Protein AF-A0A918R1K6-F1 (afdb_monomer_lite)

Structure (mmCIF, N/CA/C/O backbone):
data_AF-A0A918R1K6-F1
#
_entry.id   AF-A0A918R1K6-F1
#
loop_
_atom_site.group_PDB
_atom_site.id
_atom_site.type_symbol
_atom_site.label_atom_id
_atom_site.label_alt_id
_atom_site.label_comp_id
_atom_site.label_asym_id
_atom_site.label_entity_id
_atom_site.label_seq_id
_atom_site.pdbx_PDB_ins_code
_atom_site.Cartn_x
_atom_site.Cartn_y
_atom_site.Cartn_z
_atom_site.occupancy
_atom_site.B_iso_or_equiv
_atom_site.auth_seq_id
_atom_site.auth_comp_id
_atom_site.auth_asym_id
_atom_site.auth_atom_id
_atom_site.pdbx_PDB_model_num
ATOM 1 N N . MET A 1 1 ? 13.553 10.860 -28.936 1.00 44.62 1 MET A N 1
ATOM 2 C CA . MET A 1 1 ? 14.811 10.192 -29.330 1.00 44.62 1 MET A CA 1
ATOM 3 C C . MET A 1 1 ? 15.413 9.616 -28.055 1.00 44.62 1 MET A C 1
ATOM 5 O O . MET A 1 1 ? 15.660 10.380 -27.131 1.00 44.62 1 MET A O 1
ATOM 9 N N . PHE A 1 2 ? 15.462 8.290 -27.909 1.00 54.53 2 PHE A N 1
ATOM 10 C CA . PHE A 1 2 ? 15.841 7.654 -26.642 1.00 54.53 2 PHE A CA 1
ATOM 11 C C . PHE A 1 2 ? 17.340 7.857 -26.382 1.00 54.53 2 PHE A C 1
ATOM 13 O O . PHE A 1 2 ? 18.168 7.294 -27.091 1.00 54.53 2 PHE A O 1
ATOM 20 N N . CYS A 1 3 ? 17.681 8.658 -25.368 1.00 64.31 3 CYS A N 1
ATOM 21 C CA . CYS A 1 3 ? 19.067 8.949 -24.972 1.00 64.31 3 CYS A CA 1
ATOM 22 C C . CYS A 1 3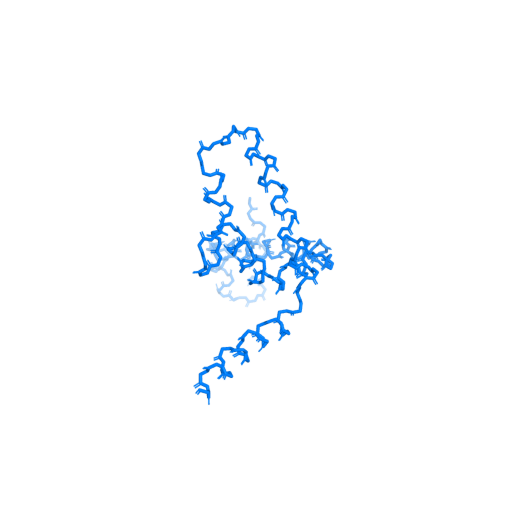 ? 19.863 7.664 -24.645 1.00 64.31 3 CYS A C 1
ATOM 24 O O . CYS A 1 3 ? 21.073 7.603 -24.840 1.00 64.31 3 CYS A O 1
ATOM 26 N N . SER A 1 4 ? 19.160 6.606 -24.216 1.00 65.88 4 SER A N 1
ATOM 27 C CA . SER A 1 4 ? 19.726 5.287 -23.923 1.00 65.88 4 SER A CA 1
ATOM 28 C C . SER A 1 4 ? 20.328 4.598 -25.149 1.00 65.88 4 SER A C 1
ATOM 30 O O . SER A 1 4 ? 21.402 4.019 -25.037 1.00 65.88 4 SER A O 1
ATOM 32 N N . SER A 1 5 ? 19.683 4.674 -26.318 1.00 71.44 5 SER A N 1
ATOM 33 C CA . SER A 1 5 ? 20.188 4.031 -27.541 1.00 71.44 5 SER A CA 1
ATOM 34 C C . SER A 1 5 ? 21.476 4.688 -28.033 1.00 71.44 5 SER A C 1
ATOM 36 O O . SER A 1 5 ? 22.373 3.991 -28.487 1.00 71.44 5 SER A O 1
ATOM 38 N N . TRP A 1 6 ? 21.589 6.013 -27.901 1.00 76.62 6 TRP A N 1
ATOM 39 C CA . TRP A 1 6 ? 22.809 6.741 -28.252 1.00 76.62 6 TRP A CA 1
ATOM 40 C C . TRP A 1 6 ? 23.970 6.383 -27.313 1.00 76.62 6 TRP A C 1
ATOM 42 O O . TRP A 1 6 ? 25.026 5.972 -27.780 1.00 76.62 6 TRP A O 1
ATOM 52 N N . LEU A 1 7 ? 23.736 6.404 -25.995 1.00 77.69 7 LEU A N 1
ATOM 53 C CA . LEU A 1 7 ? 24.735 6.032 -24.986 1.00 77.69 7 LEU A CA 1
ATOM 54 C C . LEU A 1 7 ? 25.229 4.583 -25.167 1.00 77.69 7 LEU A C 1
ATOM 56 O O . LEU A 1 7 ? 26.428 4.322 -25.117 1.00 77.69 7 LEU A O 1
ATOM 60 N N . LEU A 1 8 ? 24.324 3.633 -25.423 1.00 74.62 8 LEU A N 1
ATOM 61 C CA . LEU A 1 8 ? 24.680 2.225 -25.643 1.00 74.62 8 LEU A CA 1
ATOM 62 C C . LEU A 1 8 ? 25.532 2.015 -26.909 1.00 74.62 8 LEU A C 1
ATOM 64 O O . LEU A 1 8 ? 26.390 1.134 -26.918 1.00 74.62 8 LEU A O 1
ATOM 68 N N . LEU A 1 9 ? 25.317 2.816 -27.960 1.00 77.50 9 LEU A N 1
ATOM 69 C CA . LEU A 1 9 ? 26.114 2.769 -29.191 1.00 77.50 9 LEU A CA 1
ATOM 70 C C . LEU A 1 9 ? 27.508 3.391 -29.011 1.00 77.50 9 LEU A C 1
ATOM 72 O O . LEU A 1 9 ? 28.467 2.872 -29.574 1.00 77.50 9 LEU A O 1
ATOM 76 N N . GLU A 1 10 ? 27.632 4.440 -28.196 1.00 78.69 10 GLU A N 1
ATOM 77 C CA . GLU A 1 10 ? 28.917 5.060 -27.831 1.00 78.69 10 GLU A CA 1
ATOM 78 C C . GLU A 1 10 ? 29.784 4.110 -26.977 1.00 78.69 10 GLU A C 1
ATOM 80 O O . GLU A 1 10 ? 30.994 4.012 -27.148 1.00 78.69 10 GLU A O 1
ATOM 85 N N . ILE A 1 11 ? 29.169 3.342 -26.070 1.00 77.19 11 ILE A N 1
ATOM 86 C CA . ILE A 1 11 ? 29.887 2.305 -25.308 1.00 77.19 11 ILE A CA 1
ATOM 87 C C . ILE A 1 11 ? 30.253 1.123 -26.217 1.00 77.19 11 ILE A C 1
ATOM 89 O O . ILE A 1 11 ? 31.325 0.531 -26.068 1.00 77.19 11 ILE A O 1
ATOM 93 N N . TYR A 1 12 ? 29.394 0.781 -27.182 1.00 79.69 12 TYR A N 1
ATOM 94 C CA . TYR A 1 12 ? 29.705 -0.237 -28.184 1.00 79.69 12 TYR A CA 1
ATOM 95 C C . TYR A 1 12 ? 30.920 0.148 -29.037 1.00 79.69 12 TYR A C 1
ATOM 97 O O . TYR A 1 12 ? 31.794 -0.694 -29.209 1.00 79.69 12 TYR A O 1
ATOM 105 N N . SER A 1 13 ? 31.032 1.396 -29.505 1.00 77.81 13 SER A N 1
ATOM 106 C CA . SER A 1 13 ? 32.182 1.828 -30.318 1.00 77.81 13 SER A CA 1
ATOM 107 C C . SER A 1 13 ? 33.519 1.777 -29.567 1.00 77.81 13 SER A C 1
ATOM 109 O O . SER A 1 13 ? 34.566 1.710 -30.203 1.00 77.81 13 SER A O 1
ATOM 111 N N . LEU A 1 14 ? 33.491 1.765 -28.231 1.00 82.06 14 LEU A N 1
ATOM 112 C CA . LEU A 1 14 ? 34.675 1.619 -27.380 1.00 82.06 14 LEU A CA 1
ATOM 113 C C . LEU A 1 14 ? 34.986 0.166 -26.983 1.00 82.06 14 LEU A C 1
ATOM 115 O O . LEU A 1 14 ? 36.122 -0.127 -26.621 1.00 82.06 14 LEU A O 1
ATOM 119 N N . THR A 1 15 ? 33.997 -0.735 -27.014 1.00 79.81 15 THR A N 1
ATOM 120 C CA . THR A 1 15 ? 34.103 -2.082 -26.409 1.00 79.81 15 THR A CA 1
ATOM 121 C C . THR A 1 15 ? 33.860 -3.226 -27.409 1.00 79.81 15 THR A C 1
ATOM 123 O O . THR A 1 15 ? 34.052 -4.386 -27.055 1.00 79.81 15 THR A O 1
ATOM 126 N N . ASP A 1 16 ? 33.388 -2.927 -28.627 1.00 76.75 16 ASP A N 1
ATOM 127 C CA . ASP A 1 16 ? 33.019 -3.863 -29.712 1.00 76.75 16 ASP A CA 1
ATOM 128 C C . ASP A 1 16 ? 32.042 -4.992 -29.313 1.00 76.75 16 ASP A C 1
ATOM 130 O O . ASP A 1 16 ? 31.856 -5.993 -30.006 1.00 76.75 16 ASP A O 1
ATOM 134 N N . PHE A 1 17 ? 31.346 -4.828 -28.188 1.00 79.88 17 PHE A N 1
ATOM 135 C CA . PHE A 1 17 ? 30.484 -5.857 -27.619 1.00 79.88 17 PHE A CA 1
ATOM 136 C C . PHE A 1 17 ? 29.113 -5.891 -28.312 1.00 79.88 17 PHE A C 1
ATOM 138 O O . PHE A 1 17 ? 28.242 -5.053 -28.070 1.00 79.88 17 PHE A O 1
ATOM 145 N N . GLU A 1 18 ? 28.886 -6.888 -29.164 1.00 77.44 18 GLU A N 1
ATOM 146 C CA . GLU A 1 18 ? 27.724 -6.955 -30.063 1.00 77.44 18 GLU A CA 1
ATOM 147 C C . GLU A 1 18 ? 26.359 -6.985 -29.338 1.00 77.44 18 GLU A C 1
ATOM 149 O O . GLU A 1 18 ? 25.358 -6.469 -29.845 1.00 77.44 18 GLU A O 1
ATOM 154 N N . LEU A 1 19 ? 26.321 -7.479 -28.095 1.00 74.56 19 LEU A N 1
ATOM 155 C CA . LEU A 1 19 ? 25.127 -7.466 -27.239 1.00 74.56 19 LEU A CA 1
ATOM 156 C C . LEU A 1 19 ? 24.654 -6.047 -26.872 1.00 74.56 19 LEU A C 1
ATOM 158 O O . LEU A 1 19 ? 23.450 -5.826 -26.716 1.00 74.56 19 LEU A O 1
ATOM 162 N N . LEU A 1 20 ? 25.564 -5.071 -26.766 1.00 72.12 20 LEU A N 1
ATOM 163 C CA . LEU A 1 20 ? 25.214 -3.671 -26.489 1.00 72.12 20 LEU A CA 1
ATOM 164 C C . LEU A 1 20 ? 24.523 -3.034 -27.695 1.00 72.12 20 LEU A C 1
ATOM 166 O O . LEU A 1 20 ? 23.501 -2.367 -27.541 1.00 72.12 20 LEU A O 1
ATOM 170 N N . LYS A 1 21 ? 25.013 -3.328 -28.904 1.00 73.25 21 LYS A N 1
ATOM 171 C CA . LYS A 1 21 ? 24.392 -2.914 -30.169 1.00 73.25 21 LYS A CA 1
ATOM 172 C C . LYS A 1 21 ? 23.000 -3.524 -30.340 1.00 73.25 21 LYS A C 1
ATOM 174 O O . LYS A 1 21 ? 22.061 -2.827 -30.721 1.00 73.25 21 LYS A O 1
ATOM 179 N N . GLN A 1 22 ? 22.839 -4.808 -30.016 1.00 74.75 22 GLN A N 1
ATOM 180 C CA . GLN A 1 22 ? 21.531 -5.468 -30.051 1.00 74.75 22 GLN A CA 1
ATOM 181 C C . GLN A 1 22 ? 20.566 -4.890 -29.007 1.00 74.75 22 GLN A C 1
ATOM 183 O O . GLN A 1 22 ? 19.403 -4.658 -29.325 1.00 74.75 22 GLN A O 1
ATOM 188 N N . SER A 1 23 ? 21.048 -4.571 -27.804 1.00 71.75 23 SER A N 1
ATOM 189 C CA . SER A 1 23 ? 20.245 -3.933 -26.750 1.00 71.75 23 SER A CA 1
ATOM 190 C C . SER A 1 23 ? 19.850 -2.489 -27.092 1.00 71.75 23 SER A C 1
ATOM 192 O O . SER A 1 23 ? 18.748 -2.059 -26.756 1.00 71.75 23 SER A O 1
ATOM 194 N N . ALA A 1 24 ? 20.716 -1.749 -27.796 1.00 71.88 24 ALA A N 1
ATOM 195 C CA . ALA A 1 24 ? 20.439 -0.396 -28.283 1.00 71.88 24 ALA A CA 1
ATOM 196 C C . ALA A 1 24 ? 19.371 -0.376 -29.387 1.00 71.88 24 ALA A C 1
ATOM 198 O O . ALA A 1 24 ? 18.514 0.514 -29.399 1.00 71.88 24 ALA A O 1
ATOM 199 N N . ASN A 1 25 ? 19.419 -1.368 -30.286 1.00 70.50 25 ASN A N 1
ATOM 200 C CA . ASN A 1 25 ? 18.477 -1.534 -31.394 1.00 70.50 25 ASN A CA 1
ATOM 201 C C . ASN A 1 25 ? 17.133 -2.142 -30.945 1.00 70.50 25 ASN A C 1
ATOM 203 O O . ASN A 1 25 ? 16.085 -1.725 -31.431 1.00 70.50 25 ASN A O 1
ATOM 207 N N . TYR A 1 26 ? 17.137 -3.071 -29.980 1.00 71.94 26 TYR A N 1
ATOM 208 C CA . TYR A 1 26 ? 15.940 -3.686 -29.390 1.00 71.94 26 TYR A CA 1
ATOM 209 C C . TYR A 1 26 ? 15.707 -3.181 -27.958 1.00 71.94 26 TYR A C 1
ATOM 211 O O . TYR A 1 26 ? 15.828 -3.908 -26.971 1.00 71.94 26 TYR A O 1
ATOM 219 N N . ASN A 1 27 ? 15.307 -1.913 -27.843 1.00 75.62 27 ASN A N 1
ATOM 220 C CA . ASN A 1 27 ? 15.202 -1.176 -26.575 1.00 75.62 27 ASN A CA 1
ATOM 221 C C . ASN A 1 27 ? 14.039 -1.617 -25.643 1.00 75.62 27 ASN A C 1
ATOM 223 O O . ASN A 1 27 ? 13.708 -0.932 -24.674 1.00 75.62 27 ASN A O 1
ATOM 227 N N . TYR A 1 28 ? 13.378 -2.750 -25.910 1.00 81.50 28 TYR A N 1
ATOM 228 C CA . TYR A 1 28 ? 12.242 -3.231 -25.113 1.00 81.50 28 TYR A CA 1
ATOM 229 C C . TYR A 1 28 ? 12.655 -3.654 -23.699 1.00 81.50 28 TYR A C 1
ATOM 231 O O . TYR A 1 28 ? 12.037 -3.234 -22.718 1.00 81.50 28 TYR A O 1
ATOM 239 N N . LEU A 1 29 ? 13.717 -4.460 -23.588 1.00 80.62 29 LEU A N 1
ATOM 240 C CA . LEU A 1 29 ? 14.207 -4.954 -22.298 1.00 80.62 29 LEU A CA 1
ATOM 241 C C . LEU A 1 29 ? 14.702 -3.795 -21.430 1.00 80.62 29 LEU A C 1
ATOM 243 O O . LEU A 1 29 ? 14.371 -3.730 -20.249 1.00 80.62 29 LEU A O 1
ATOM 247 N N . PHE A 1 30 ? 15.425 -2.847 -22.029 1.00 81.38 30 PHE A N 1
ATOM 248 C CA . PHE A 1 30 ? 15.956 -1.682 -21.323 1.00 81.38 30 PHE A CA 1
ATOM 249 C C . PHE A 1 30 ? 14.844 -0.740 -20.848 1.00 81.38 30 PHE A C 1
ATOM 251 O O . PHE A 1 30 ? 14.882 -0.249 -19.723 1.00 81.38 30 PHE A O 1
ATOM 258 N N . THR A 1 31 ? 13.803 -0.547 -21.663 1.00 82.25 31 THR A N 1
ATOM 259 C CA . THR A 1 31 ? 12.626 0.246 -21.276 1.00 82.25 31 THR A CA 1
ATOM 260 C C . THR A 1 31 ? 11.857 -0.419 -20.131 1.00 82.25 31 THR A C 1
ATOM 262 O O . THR A 1 31 ? 11.478 0.246 -19.168 1.00 82.25 31 THR A O 1
ATOM 265 N N . ARG A 1 32 ? 11.667 -1.747 -20.177 1.00 86.81 32 ARG A N 1
ATOM 266 C CA . ARG A 1 32 ? 11.051 -2.499 -19.071 1.00 86.81 32 ARG A CA 1
ATOM 267 C C . ARG A 1 32 ? 11.886 -2.430 -17.795 1.00 86.81 32 ARG A C 1
ATOM 269 O O . ARG A 1 32 ? 11.317 -2.224 -16.726 1.00 86.81 32 ARG A O 1
ATOM 276 N N . LEU A 1 33 ? 13.206 -2.565 -17.902 1.00 88.44 33 LEU A N 1
ATOM 277 C CA . LEU A 1 33 ? 14.120 -2.419 -16.771 1.00 88.44 33 LEU A CA 1
ATOM 278 C C . LEU A 1 33 ? 14.029 -1.011 -16.170 1.00 88.44 33 LEU A C 1
ATOM 280 O O . LEU A 1 33 ? 13.893 -0.876 -14.958 1.00 88.44 33 LEU A O 1
ATOM 284 N N . GLY A 1 34 ? 14.013 0.026 -17.010 1.00 88.00 34 GLY A N 1
ATOM 285 C CA . GLY A 1 34 ? 13.806 1.411 -16.588 1.00 88.00 34 GLY A CA 1
ATOM 286 C C . GLY A 1 34 ? 12.490 1.609 -15.832 1.00 88.00 34 GLY A C 1
ATOM 287 O O . GLY A 1 34 ? 12.491 2.219 -14.767 1.00 88.00 34 GLY A O 1
ATOM 288 N N . ASN A 1 35 ? 11.387 1.026 -16.313 1.00 90.38 35 ASN A N 1
ATOM 289 C CA . ASN A 1 35 ? 10.098 1.075 -15.614 1.00 90.38 35 ASN A CA 1
ATOM 290 C C . ASN A 1 35 ? 10.165 0.417 -14.227 1.00 90.38 35 ASN A C 1
ATOM 292 O O . ASN A 1 35 ? 9.621 0.961 -13.268 1.00 90.38 35 ASN A O 1
ATOM 296 N N . VAL A 1 36 ? 10.846 -0.728 -14.102 1.00 94.56 36 VAL A N 1
ATOM 297 C CA . VAL A 1 36 ? 11.042 -1.406 -12.809 1.00 94.56 36 VAL A CA 1
ATOM 298 C C . VAL A 1 36 ? 11.892 -0.554 -11.869 1.00 94.56 36 VAL A C 1
ATOM 300 O O . VAL A 1 36 ? 11.529 -0.396 -10.708 1.00 94.56 36 VAL A O 1
ATOM 303 N N . LEU A 1 37 ? 12.987 0.034 -12.360 1.00 92.94 37 LEU A N 1
ATOM 304 C CA . LEU A 1 37 ? 13.857 0.906 -11.565 1.00 92.94 37 LEU A CA 1
ATOM 305 C C . LEU A 1 37 ? 13.140 2.180 -11.113 1.00 92.94 37 LEU A C 1
ATOM 307 O O . LEU A 1 37 ? 13.309 2.604 -9.973 1.00 92.94 37 LEU A O 1
ATOM 311 N N . LEU A 1 38 ? 12.306 2.767 -11.972 1.00 93.12 38 LEU A N 1
ATOM 312 C CA . LEU A 1 38 ? 11.502 3.938 -11.633 1.00 93.12 38 LEU A CA 1
ATOM 313 C C . LEU A 1 38 ? 10.476 3.598 -10.549 1.00 93.12 38 LEU A C 1
ATOM 315 O O . LEU A 1 38 ? 10.353 4.322 -9.565 1.00 93.12 38 LEU A O 1
ATOM 319 N N . LEU A 1 39 ? 9.792 2.464 -10.687 1.00 93.19 39 LEU A N 1
ATOM 320 C CA . LEU A 1 39 ? 8.823 1.979 -9.708 1.00 93.19 39 LEU A CA 1
ATOM 321 C C . LEU A 1 39 ? 9.496 1.627 -8.368 1.00 93.19 39 LEU A C 1
ATOM 323 O O . LEU A 1 39 ? 8.984 1.988 -7.308 1.00 93.19 39 LEU A O 1
ATOM 327 N N . LEU A 1 40 ? 10.687 1.020 -8.405 1.00 92.38 40 LEU A N 1
ATOM 328 C CA . LEU A 1 40 ? 11.521 0.786 -7.225 1.00 92.38 40 LEU A CA 1
ATOM 329 C C . LEU A 1 40 ? 11.942 2.106 -6.562 1.00 92.38 40 LEU A C 1
ATOM 331 O O . LEU A 1 40 ? 11.843 2.234 -5.345 1.00 92.38 40 LEU A O 1
ATOM 335 N N . GLY A 1 41 ? 12.363 3.100 -7.347 1.00 92.44 41 GLY A N 1
ATOM 336 C CA . GLY A 1 41 ? 12.735 4.426 -6.854 1.00 92.44 41 GLY A CA 1
ATOM 337 C C . GLY A 1 41 ? 11.567 5.156 -6.190 1.00 92.44 41 GLY A C 1
ATOM 338 O O . GLY A 1 41 ? 11.741 5.752 -5.129 1.00 92.44 41 GLY A O 1
ATOM 339 N N . VAL A 1 42 ? 10.360 5.049 -6.753 1.00 92.19 42 VAL A N 1
ATOM 340 C CA . VAL A 1 42 ? 9.133 5.583 -6.140 1.00 92.19 42 VAL A CA 1
ATOM 341 C C . VAL A 1 42 ? 8.848 4.896 -4.806 1.00 92.19 42 VAL A C 1
ATOM 343 O O . VAL A 1 42 ? 8.621 5.581 -3.809 1.00 92.19 42 VAL A O 1
ATOM 346 N N . PHE A 1 43 ? 8.912 3.563 -4.741 1.00 87.06 43 PHE A N 1
ATOM 347 C CA . PHE A 1 43 ? 8.736 2.851 -3.472 1.00 87.06 43 PHE A CA 1
ATOM 348 C C . PHE A 1 43 ? 9.807 3.207 -2.440 1.00 87.06 43 PHE A C 1
ATOM 350 O O . PHE A 1 43 ? 9.488 3.363 -1.263 1.00 87.06 43 PHE A O 1
ATOM 357 N N . TYR A 1 44 ? 11.051 3.399 -2.871 1.00 86.75 44 TYR A N 1
ATOM 358 C CA . TYR A 1 44 ? 12.135 3.823 -1.993 1.00 86.75 44 TYR A CA 1
ATOM 359 C C . TYR A 1 44 ? 11.942 5.260 -1.484 1.00 86.75 44 TYR A C 1
ATOM 361 O O . TYR A 1 44 ? 12.173 5.541 -0.314 1.00 86.75 44 TYR A O 1
ATOM 369 N N . ALA A 1 45 ? 11.429 6.176 -2.308 1.00 87.19 45 ALA A N 1
ATOM 370 C CA . ALA A 1 45 ? 11.070 7.522 -1.856 1.00 87.19 45 ALA A CA 1
ATOM 371 C C . ALA A 1 45 ? 9.919 7.496 -0.828 1.00 87.19 45 ALA A C 1
ATOM 373 O O . ALA A 1 45 ? 9.941 8.227 0.167 1.00 87.19 45 ALA A O 1
ATOM 374 N N . LEU A 1 46 ? 8.939 6.608 -1.030 1.00 82.62 46 LEU A N 1
ATOM 375 C CA . LEU A 1 46 ? 7.835 6.361 -0.096 1.00 82.62 46 LEU A CA 1
ATOM 376 C C . LEU A 1 46 ? 8.271 5.625 1.181 1.00 82.62 46 LEU A C 1
ATOM 378 O O . LEU A 1 46 ? 7.537 5.641 2.171 1.00 82.62 46 LEU A O 1
ATOM 382 N N . GLU A 1 47 ? 9.474 5.048 1.217 1.00 80.06 47 GLU A N 1
ATOM 383 C CA . GLU A 1 47 ? 10.034 4.390 2.401 1.00 80.06 47 GLU A CA 1
ATOM 384 C C . GLU A 1 47 ? 10.046 5.336 3.611 1.00 80.06 47 GLU A C 1
ATOM 386 O O . GLU A 1 47 ? 9.753 4.920 4.732 1.00 80.06 47 GLU A O 1
ATOM 391 N N . ARG A 1 48 ? 10.293 6.637 3.401 1.00 71.12 48 ARG A N 1
ATOM 392 C CA . ARG A 1 48 ? 10.290 7.634 4.484 1.00 71.12 48 ARG A CA 1
ATOM 393 C C . ARG A 1 48 ? 8.909 7.802 5.127 1.00 71.12 48 ARG A C 1
ATOM 395 O O . ARG A 1 48 ? 8.829 8.045 6.329 1.00 71.12 48 ARG A O 1
ATOM 402 N N . VAL A 1 49 ? 7.836 7.629 4.352 1.00 68.19 49 VAL A N 1
ATOM 403 C CA . VAL A 1 49 ? 6.450 7.613 4.848 1.00 68.19 49 VAL A CA 1
ATOM 404 C C . VAL A 1 49 ? 6.145 6.267 5.508 1.00 68.19 49 VAL A C 1
ATOM 406 O O . VAL A 1 49 ? 5.560 6.232 6.585 1.00 68.19 49 VAL A O 1
ATOM 409 N N . SER A 1 50 ? 6.612 5.160 4.926 1.00 60.38 50 SER A N 1
ATOM 410 C CA . SER A 1 50 ? 6.392 3.808 5.455 1.00 60.38 50 SER A CA 1
ATOM 411 C C . SER A 1 50 ? 7.162 3.509 6.753 1.00 60.38 50 SER A C 1
ATOM 413 O O . SER A 1 50 ? 6.733 2.661 7.535 1.00 60.38 50 SER A O 1
ATOM 415 N N . LYS A 1 51 ? 8.270 4.215 7.021 1.00 60.34 51 LYS A N 1
ATOM 416 C CA . LYS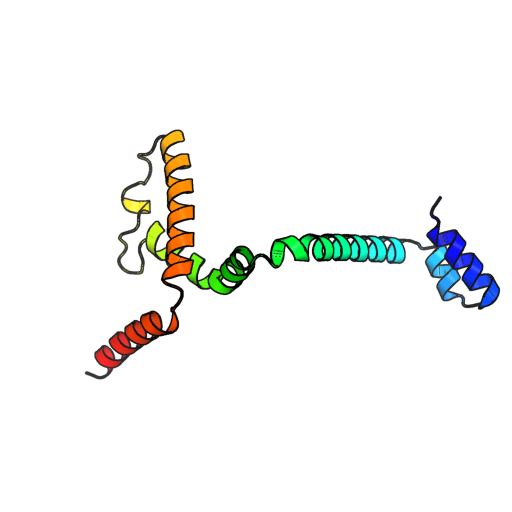 A 1 51 ? 9.039 4.149 8.280 1.00 60.34 51 LYS A CA 1
ATOM 417 C C . LYS A 1 51 ? 8.323 4.791 9.471 1.00 60.34 51 LYS A C 1
ATOM 419 O O . LYS A 1 51 ? 8.786 4.644 10.602 1.00 60.34 51 LYS A O 1
ATOM 424 N N . GLN A 1 52 ? 7.191 5.469 9.260 1.00 64.12 52 GLN A N 1
ATOM 425 C CA . GLN A 1 52 ? 6.311 5.862 10.359 1.00 64.12 52 GLN A CA 1
ATOM 426 C C . GLN A 1 52 ? 5.907 4.603 11.139 1.00 64.12 52 GLN A C 1
ATOM 428 O O . GLN A 1 52 ? 5.258 3.703 10.602 1.00 64.12 52 GLN A O 1
ATOM 433 N N . SER A 1 53 ? 6.293 4.543 12.420 1.00 64.12 53 SER A N 1
ATOM 434 C CA . SER A 1 53 ? 6.103 3.376 13.298 1.00 64.12 53 SER A CA 1
ATOM 435 C C . SER A 1 53 ? 4.663 2.851 13.287 1.00 64.12 53 SER A C 1
ATOM 437 O O . SER A 1 53 ? 4.441 1.655 13.429 1.00 64.12 53 SER A O 1
ATOM 439 N N . ILE A 1 54 ? 3.686 3.731 13.068 1.00 63.22 54 ILE A N 1
ATOM 440 C CA . ILE A 1 54 ? 2.257 3.411 13.033 1.00 63.22 54 ILE A CA 1
ATOM 441 C C . ILE A 1 54 ? 1.911 2.524 11.826 1.00 63.22 54 ILE A C 1
ATOM 443 O O . ILE A 1 54 ? 1.275 1.489 11.999 1.00 63.22 54 ILE A O 1
ATOM 447 N N . ILE A 1 55 ? 2.369 2.885 10.622 1.00 67.75 55 ILE A N 1
ATOM 448 C CA . ILE A 1 55 ? 2.057 2.163 9.374 1.00 67.75 55 ILE A CA 1
ATOM 449 C C . ILE A 1 55 ? 2.749 0.797 9.368 1.00 67.75 55 ILE A C 1
ATOM 451 O O . ILE A 1 55 ? 2.123 -0.217 9.062 1.00 67.75 55 ILE A O 1
ATOM 455 N N . SER A 1 56 ? 4.014 0.753 9.794 1.00 62.44 56 SER A N 1
ATOM 456 C CA . SER A 1 56 ? 4.766 -0.500 9.918 1.00 62.44 56 SER A CA 1
ATOM 457 C C . SER A 1 56 ? 4.150 -1.447 10.964 1.00 62.44 56 SER A C 1
ATOM 459 O O . SER A 1 56 ? 3.967 -2.635 10.698 1.00 62.44 56 SER A O 1
ATOM 461 N N . LYS A 1 57 ? 3.700 -0.920 12.116 1.00 66.19 57 LYS A N 1
ATOM 462 C CA . LYS A 1 57 ? 2.985 -1.712 13.133 1.00 66.19 57 LYS A CA 1
ATOM 463 C C . LYS A 1 57 ? 1.607 -2.200 12.659 1.00 66.19 57 LYS A C 1
ATOM 465 O O . LYS A 1 57 ? 1.212 -3.299 13.038 1.00 66.19 57 LYS A O 1
ATOM 470 N N . ILE A 1 58 ? 0.886 -1.438 11.825 1.00 69.69 58 ILE A N 1
ATOM 471 C CA . ILE A 1 58 ? -0.341 -1.920 11.153 1.00 69.69 58 ILE A CA 1
ATOM 472 C C . ILE A 1 58 ? -0.023 -3.119 10.258 1.00 69.69 58 ILE A C 1
ATOM 474 O O . ILE A 1 58 ? -0.718 -4.131 10.336 1.00 69.69 58 ILE A O 1
ATOM 478 N N . GLY A 1 59 ? 1.045 -3.026 9.458 1.00 65.88 59 GLY A N 1
ATOM 479 C CA . GLY A 1 59 ? 1.497 -4.093 8.560 1.00 65.88 59 GLY A CA 1
ATOM 480 C C . GLY A 1 59 ? 1.841 -5.393 9.295 1.00 65.88 59 GLY A C 1
ATOM 481 O O . GLY A 1 59 ? 1.369 -6.468 8.920 1.00 65.88 59 GLY A O 1
ATOM 482 N N . GLU A 1 60 ? 2.591 -5.294 10.396 1.00 70.19 60 GLU A N 1
ATOM 483 C CA . GLU A 1 60 ? 2.966 -6.438 11.243 1.00 70.19 60 GLU A CA 1
ATOM 484 C C . GLU A 1 60 ? 1.743 -7.133 11.872 1.00 70.19 60 GLU A C 1
ATOM 486 O O . GLU A 1 60 ? 1.744 -8.342 12.105 1.00 70.19 60 GLU A O 1
ATOM 491 N N . LYS A 1 61 ? 0.673 -6.378 12.150 1.00 73.50 61 LYS A N 1
ATOM 492 C CA . LYS A 1 61 ? -0.542 -6.878 12.809 1.00 73.50 61 LYS A CA 1
ATOM 493 C C . LYS A 1 61 ? -1.711 -7.108 11.851 1.00 73.50 61 LYS A C 1
ATOM 495 O O . LYS A 1 61 ? -2.830 -7.296 12.321 1.00 73.50 61 LYS A O 1
ATOM 500 N N . THR A 1 62 ? -1.473 -7.188 10.540 1.00 81.56 62 THR A N 1
ATOM 501 C CA . THR A 1 62 ? -2.514 -7.450 9.521 1.00 81.56 62 THR A CA 1
ATOM 502 C C . THR A 1 62 ? -3.339 -8.704 9.813 1.00 81.56 62 THR A C 1
ATOM 504 O O . THR A 1 62 ? -4.566 -8.650 9.748 1.00 81.56 62 THR A O 1
ATOM 507 N N . LEU A 1 63 ? -2.703 -9.804 10.235 1.00 78.50 63 LEU A N 1
ATOM 508 C CA . LEU A 1 63 ? -3.410 -11.025 10.644 1.00 78.50 63 LEU A CA 1
ATOM 509 C C . LEU A 1 63 ? -4.334 -10.775 11.847 1.00 78.50 63 LEU A C 1
ATOM 511 O O . LEU A 1 63 ? -5.469 -11.241 11.875 1.00 78.50 63 LEU A O 1
ATOM 515 N N . SER A 1 64 ? -3.863 -10.020 12.843 1.00 77.00 64 SER A N 1
ATOM 516 C CA . SER A 1 64 ? -4.653 -9.710 14.042 1.00 77.00 64 SER A CA 1
ATOM 517 C C . SER A 1 64 ? -5.820 -8.775 13.717 1.00 77.00 64 SER A C 1
ATOM 519 O O . SER A 1 64 ? -6.936 -9.030 14.161 1.00 77.00 64 SER A O 1
ATOM 521 N N . ILE A 1 65 ? -5.585 -7.744 12.898 1.00 82.25 65 ILE A N 1
ATOM 522 C CA . ILE A 1 65 ? -6.621 -6.837 12.379 1.00 82.25 65 ILE A CA 1
ATOM 523 C C . ILE A 1 65 ? -7.697 -7.642 11.651 1.00 82.25 65 ILE A C 1
ATOM 525 O O . ILE A 1 65 ? -8.879 -7.470 11.936 1.00 82.25 65 ILE A O 1
ATOM 529 N N . TYR A 1 66 ? -7.293 -8.554 10.763 1.00 81.12 66 TYR A N 1
ATOM 530 C CA . TYR A 1 66 ? -8.209 -9.407 10.010 1.00 81.12 66 TYR A CA 1
ATOM 531 C C . TYR A 1 66 ? -9.069 -10.284 10.924 1.00 81.12 66 TYR A C 1
ATOM 533 O O . TYR A 1 66 ? -10.292 -10.310 10.791 1.00 81.12 66 TYR A O 1
ATOM 541 N N . VAL A 1 67 ? -8.449 -10.968 11.889 1.00 78.06 67 VAL A N 1
ATOM 542 C CA . VAL A 1 67 ? -9.163 -11.840 12.831 1.00 78.06 67 VAL A CA 1
ATOM 543 C C . VAL A 1 67 ? -10.147 -11.038 13.690 1.00 78.06 67 VAL A C 1
ATOM 545 O O . VAL A 1 67 ? -11.294 -11.452 13.843 1.00 78.06 67 VAL A O 1
ATOM 548 N N . ILE A 1 68 ? -9.746 -9.874 14.210 1.00 80.00 68 ILE A N 1
ATOM 549 C CA . ILE A 1 68 ? -10.614 -9.009 15.026 1.00 80.00 68 ILE A CA 1
ATOM 550 C C . ILE A 1 68 ? -11.774 -8.449 14.193 1.00 80.00 68 ILE A C 1
ATOM 552 O O . ILE A 1 68 ? -12.921 -8.510 14.635 1.00 80.00 68 ILE A O 1
ATOM 556 N N . HIS A 1 69 ? -11.493 -7.957 12.981 1.00 83.81 69 HIS A N 1
ATOM 557 C CA . HIS A 1 69 ? -12.502 -7.523 12.011 1.00 83.81 69 HIS A CA 1
ATOM 558 C C . HIS A 1 69 ? -13.539 -8.623 11.775 1.00 83.81 69 HIS A C 1
ATOM 560 O O . HIS A 1 69 ? -14.741 -8.376 11.870 1.00 83.81 69 HIS A O 1
ATOM 566 N N . PHE A 1 70 ? -13.069 -9.840 11.500 1.00 80.50 70 PHE A N 1
ATOM 567 C CA . PHE A 1 70 ? -13.928 -10.973 11.197 1.00 80.50 70 PHE A CA 1
ATOM 568 C C . PHE A 1 70 ? -14.804 -11.347 12.397 1.00 80.50 70 PHE A C 1
ATOM 570 O O . PHE A 1 70 ? -16.016 -11.500 12.254 1.00 80.50 70 PHE A O 1
ATOM 577 N N . ILE A 1 71 ? -14.213 -11.413 13.594 1.00 78.94 71 ILE A N 1
ATOM 578 C CA . ILE A 1 71 ? -14.929 -11.710 14.838 1.00 78.94 71 ILE A CA 1
ATOM 579 C C . ILE A 1 71 ? -15.985 -10.647 15.148 1.00 78.94 71 ILE A C 1
ATOM 581 O O . ILE A 1 71 ? -17.090 -11.007 15.538 1.00 78.94 71 ILE A O 1
ATOM 585 N N . LEU A 1 72 ? -15.684 -9.357 14.987 1.00 78.81 72 LEU A N 1
ATOM 586 C CA . LEU A 1 72 ? -16.642 -8.284 15.271 1.00 78.81 72 LEU A CA 1
ATOM 587 C C . LEU A 1 72 ? -17.770 -8.226 14.235 1.00 78.81 72 LEU A C 1
ATOM 589 O O . LEU A 1 72 ? -18.942 -8.084 14.589 1.00 78.81 72 LEU A O 1
ATOM 593 N N . LEU A 1 73 ? -17.426 -8.324 12.950 1.00 80.31 73 LEU A N 1
ATOM 594 C CA . LEU A 1 73 ? -18.391 -8.130 11.873 1.00 80.31 73 LEU A CA 1
ATOM 595 C C . LEU A 1 73 ? -19.309 -9.343 11.715 1.00 80.31 73 LEU A C 1
ATOM 597 O O . LEU A 1 73 ? -20.531 -9.188 11.648 1.00 80.31 73 LEU A O 1
ATOM 601 N N . TYR A 1 74 ? -18.740 -10.547 11.701 1.00 73.88 74 TYR A N 1
ATOM 602 C CA . TYR A 1 74 ? -19.497 -11.785 11.512 1.00 73.88 74 TYR A CA 1
ATOM 603 C C . TYR A 1 74 ? -19.932 -12.432 12.826 1.00 73.88 74 TYR A C 1
ATOM 605 O O . TYR A 1 74 ? -20.879 -13.218 12.822 1.00 73.88 74 TYR A O 1
ATOM 613 N N . GLY A 1 75 ? -19.324 -12.047 13.952 1.00 62.69 75 GLY A N 1
ATOM 614 C CA . GLY A 1 75 ? -19.394 -12.849 15.165 1.00 62.69 75 GLY A CA 1
ATOM 615 C C . GLY A 1 75 ? -18.474 -14.044 14.965 1.00 62.69 75 GLY A C 1
ATOM 616 O O . GLY A 1 75 ? -18.507 -14.682 13.917 1.00 62.69 75 GLY A O 1
ATOM 617 N N . SER A 1 76 ? -17.627 -14.364 15.940 1.00 64.31 76 SER A N 1
ATOM 618 C CA . SER A 1 76 ? -16.842 -15.610 15.916 1.00 64.31 76 SER A CA 1
ATOM 619 C C . SER A 1 76 ? -17.763 -16.849 15.809 1.00 64.31 76 SER A C 1
ATOM 621 O O . SER A 1 76 ? -18.969 -16.722 15.613 1.00 64.31 76 SER A O 1
ATOM 623 N N . PHE A 1 77 ? -17.249 -18.063 16.019 1.00 55.88 77 PHE A N 1
ATOM 624 C CA . PHE A 1 77 ? -18.013 -19.332 16.025 1.00 55.88 77 PHE A CA 1
ATOM 625 C C . PHE A 1 77 ? -19.352 -19.330 16.819 1.00 55.88 77 PHE A C 1
ATOM 627 O O . PHE A 1 77 ? -20.144 -20.256 16.684 1.00 55.88 77 PHE A O 1
ATOM 634 N N . THR A 1 78 ? -19.628 -18.304 17.631 1.00 60.69 78 THR A N 1
ATOM 635 C CA . THR A 1 78 ? -20.876 -18.049 18.364 1.00 60.69 78 THR A CA 1
ATOM 636 C C . THR A 1 78 ? -21.984 -17.331 17.566 1.00 60.69 78 THR A C 1
ATOM 638 O O . THR A 1 78 ? -23.114 -17.283 18.041 1.00 60.69 78 THR A O 1
ATOM 641 N N . GLY A 1 79 ? -21.722 -16.779 16.372 1.00 56.75 79 GLY A N 1
ATOM 642 C CA . GLY A 1 79 ? -22.754 -16.235 15.465 1.00 56.75 79 GLY A CA 1
ATOM 643 C C . GLY A 1 79 ? -23.416 -14.909 15.885 1.00 56.75 79 GLY A C 1
ATOM 644 O O . GLY A 1 79 ? -24.416 -14.499 15.285 1.00 56.75 79 GLY A O 1
ATOM 645 N N . PHE A 1 80 ? -22.874 -14.225 16.897 1.00 59.03 80 PHE A N 1
ATOM 646 C CA . PHE A 1 80 ? -23.296 -12.887 17.329 1.00 59.03 80 PHE A CA 1
ATOM 647 C C . PHE A 1 80 ? -22.401 -11.817 16.689 1.00 59.03 80 PHE A C 1
ATOM 649 O O . PHE A 1 80 ? -21.457 -11.333 17.308 1.00 59.03 80 PHE A O 1
ATOM 656 N N . GLY A 1 81 ? -22.657 -11.494 15.420 1.00 64.75 81 GLY A N 1
ATOM 657 C CA . GLY A 1 81 ? -21.938 -10.453 14.679 1.00 64.75 81 GLY A CA 1
ATOM 658 C C . GLY A 1 81 ? -22.749 -9.184 14.487 1.00 64.75 81 GLY A C 1
ATOM 659 O O . GLY A 1 81 ? -23.978 -9.242 14.388 1.00 64.75 81 GLY A O 1
ATOM 660 N N . LEU A 1 82 ? -22.062 -8.048 14.336 1.00 67.25 82 LEU A N 1
ATOM 661 C CA . LEU A 1 82 ? -22.682 -6.767 13.976 1.00 67.25 82 LEU A CA 1
ATOM 662 C C . LEU A 1 82 ? -23.549 -6.890 12.711 1.00 67.25 82 LEU A C 1
ATOM 664 O O . LEU A 1 82 ? -24.625 -6.298 12.633 1.00 67.25 82 LEU A O 1
ATOM 668 N N . LYS A 1 83 ? -23.141 -7.755 11.769 1.00 67.12 83 LYS A N 1
ATOM 669 C CA . LYS A 1 83 ? -23.903 -8.110 10.565 1.00 67.12 83 LYS A CA 1
ATOM 670 C C . LYS A 1 83 ? -25.322 -8.597 10.865 1.00 67.12 83 LYS A C 1
ATOM 672 O O . LYS A 1 83 ? -26.177 -8.443 10.005 1.00 67.12 83 LYS A O 1
ATOM 677 N N . ARG A 1 84 ? -25.594 -9.216 12.017 1.00 65.12 84 ARG A N 1
ATOM 678 C CA . ARG A 1 84 ? -26.930 -9.734 12.357 1.00 65.12 84 ARG A CA 1
ATOM 679 C C . ARG A 1 84 ? -27.867 -8.644 12.878 1.00 65.12 84 ARG A C 1
ATOM 681 O O . ARG A 1 84 ? -29.058 -8.718 12.609 1.00 65.12 84 ARG A O 1
ATOM 688 N N . TYR A 1 85 ? -27.328 -7.647 13.577 1.00 66.81 85 TYR A N 1
ATOM 689 C CA . TYR A 1 85 ? -28.101 -6.542 14.154 1.00 66.81 85 TYR A CA 1
ATOM 690 C C . TYR A 1 85 ? -28.285 -5.375 13.179 1.00 66.81 85 TYR A C 1
ATOM 692 O O . TYR A 1 85 ? -29.341 -4.762 13.151 1.00 66.81 85 TYR A O 1
ATOM 700 N N . LEU A 1 86 ? -27.274 -5.095 12.354 1.00 70.56 86 LEU A N 1
ATOM 701 C CA . LEU A 1 86 ? -27.244 -3.957 11.429 1.00 70.56 86 LEU A CA 1
ATOM 702 C C . LEU A 1 86 ? -27.551 -4.373 9.974 1.00 70.56 86 LEU A C 1
ATOM 704 O O . LEU A 1 86 ? -27.331 -3.604 9.040 1.00 70.56 86 LEU A O 1
ATOM 708 N N . ASN A 1 87 ? -28.030 -5.601 9.732 1.00 64.25 87 ASN A N 1
ATOM 709 C CA . ASN A 1 87 ? -28.352 -6.030 8.368 1.00 64.25 87 ASN A CA 1
ATOM 710 C C . ASN A 1 87 ? -29.565 -5.265 7.832 1.00 64.25 87 ASN A C 1
ATOM 712 O O . ASN A 1 87 ? -30.635 -5.329 8.429 1.00 64.25 87 ASN A O 1
ATOM 716 N N . LYS A 1 88 ? -29.414 -4.618 6.669 1.00 64.12 88 LYS A N 1
ATOM 717 C CA . LYS A 1 88 ? -30.502 -4.011 5.875 1.00 64.12 88 LYS A CA 1
ATOM 718 C C . LYS A 1 88 ? -31.328 -2.901 6.548 1.00 64.12 88 LYS A C 1
ATOM 720 O O . LYS A 1 88 ? -32.299 -2.462 5.946 1.00 64.12 88 LYS A O 1
ATOM 725 N N . SER A 1 89 ? -30.942 -2.425 7.731 1.00 66.81 89 SER A N 1
ATOM 726 C CA . SER A 1 89 ? -31.710 -1.414 8.476 1.00 66.81 89 SER A CA 1
ATOM 727 C C . SER A 1 89 ? -31.052 -0.030 8.533 1.00 66.81 89 SER A C 1
ATOM 729 O O . SER A 1 89 ? -31.616 0.851 9.172 1.00 66.81 89 SER A O 1
ATOM 731 N N . LEU A 1 90 ? -29.875 0.165 7.922 1.00 69.75 90 LEU A N 1
ATOM 732 C CA . LEU A 1 90 ? -29.141 1.435 7.995 1.00 69.75 90 LEU A CA 1
ATOM 733 C C . LEU A 1 90 ? -29.321 2.244 6.722 1.00 69.75 90 LEU A C 1
ATOM 735 O O . LEU A 1 90 ? -29.164 1.719 5.615 1.00 69.75 90 LEU A O 1
ATOM 739 N N . GLU A 1 91 ? -29.558 3.538 6.899 1.00 79.69 91 GLU A N 1
ATOM 740 C CA . GLU A 1 91 ? -29.496 4.494 5.805 1.00 79.69 91 GLU A CA 1
ATOM 741 C C . GLU A 1 91 ? -28.051 4.659 5.290 1.00 79.69 91 G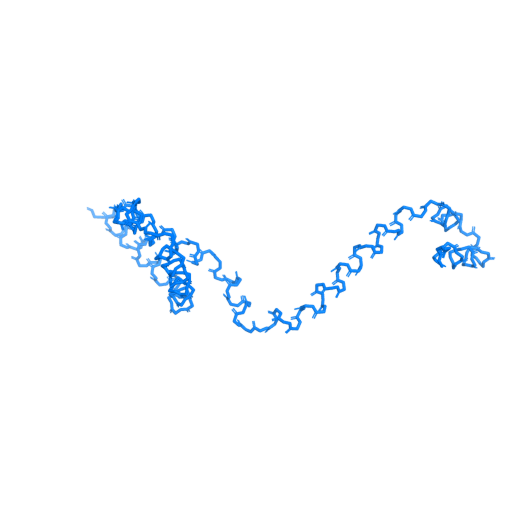LU A C 1
ATOM 743 O O . GLU A 1 91 ? -27.087 4.456 6.038 1.00 79.69 91 GLU A O 1
ATOM 748 N N . PRO A 1 92 ? -27.854 5.053 4.016 1.00 79.75 92 PRO A N 1
ATOM 749 C CA . PRO A 1 92 ? -26.525 5.143 3.404 1.00 79.75 92 PRO A CA 1
ATOM 750 C C . PRO A 1 92 ? -25.545 6.033 4.180 1.00 79.75 92 PRO A C 1
ATOM 752 O O . PRO A 1 92 ? -24.356 5.728 4.258 1.00 79.75 92 PRO A O 1
ATOM 755 N N . TYR A 1 93 ? -26.041 7.119 4.776 1.00 84.50 93 TYR A N 1
ATOM 756 C CA . TYR A 1 93 ? -25.229 8.046 5.561 1.00 84.50 93 TYR A CA 1
ATOM 757 C C . TYR A 1 93 ? -24.753 7.423 6.882 1.00 84.50 93 TYR A C 1
ATOM 759 O O . TYR A 1 93 ? -23.566 7.482 7.213 1.00 84.50 93 TYR A O 1
ATOM 767 N N . GLU A 1 94 ? -25.654 6.749 7.598 1.00 83.25 94 GLU A N 1
ATOM 768 C CA . GLU A 1 94 ? -25.332 6.033 8.835 1.00 83.25 94 GLU A CA 1
ATOM 769 C C . GLU A 1 94 ? -24.358 4.881 8.580 1.00 83.25 94 GLU A C 1
ATOM 771 O O . GLU A 1 94 ? -23.445 4.651 9.371 1.00 83.25 94 GLU A O 1
ATOM 776 N N . ALA A 1 95 ? -24.498 4.189 7.445 1.00 83.88 95 ALA A N 1
ATOM 777 C CA . ALA A 1 95 ? -23.595 3.116 7.051 1.00 83.88 95 ALA A CA 1
ATOM 778 C C . ALA A 1 95 ? -22.161 3.618 6.811 1.00 83.88 95 ALA A C 1
ATOM 780 O O . ALA A 1 95 ? -21.209 2.956 7.224 1.00 83.88 95 ALA A O 1
ATOM 781 N N . ILE A 1 96 ? -21.989 4.792 6.191 1.00 86.00 96 ILE A N 1
ATOM 782 C CA . ILE A 1 96 ? -20.665 5.394 5.970 1.00 86.00 96 ILE A CA 1
ATOM 783 C C . ILE A 1 96 ? -20.014 5.753 7.309 1.00 86.00 96 ILE A C 1
ATOM 785 O O . ILE A 1 96 ? -18.863 5.385 7.556 1.00 86.00 96 ILE A O 1
ATOM 789 N N . ILE A 1 97 ? -20.752 6.421 8.197 1.00 86.69 97 ILE A N 1
ATOM 790 C CA . ILE A 1 97 ? -20.245 6.798 9.524 1.00 86.69 97 ILE A CA 1
ATOM 791 C C . ILE A 1 97 ? -19.920 5.551 10.351 1.00 86.69 97 ILE A C 1
ATOM 793 O O . ILE A 1 97 ? -18.845 5.464 10.949 1.00 86.69 97 ILE A O 1
ATOM 797 N N . GLY A 1 98 ? -20.812 4.561 10.340 1.00 84.06 98 GLY A N 1
ATOM 798 C CA . GLY A 1 98 ? -20.622 3.285 11.019 1.00 84.06 98 GLY A CA 1
ATOM 799 C C . GLY A 1 98 ? -19.402 2.527 10.499 1.00 84.06 98 GLY A C 1
ATOM 800 O O . GLY A 1 98 ? -18.634 1.997 11.298 1.00 84.06 98 GLY A O 1
ATOM 801 N N . ALA A 1 99 ? -19.164 2.531 9.185 1.00 85.50 99 ALA A N 1
ATOM 802 C CA . ALA A 1 99 ? -17.988 1.908 8.583 1.00 85.50 99 ALA A CA 1
ATOM 803 C C . ALA A 1 99 ? -16.685 2.606 9.003 1.00 85.50 99 ALA A C 1
ATOM 805 O O . ALA A 1 99 ? -15.715 1.931 9.348 1.00 85.50 99 ALA A O 1
ATOM 806 N N . ILE A 1 100 ? -16.663 3.942 9.027 1.00 87.81 100 ILE A N 1
ATOM 807 C CA . ILE A 1 100 ? -15.490 4.711 9.466 1.00 87.81 100 ILE A CA 1
ATOM 808 C C . ILE A 1 100 ? -15.195 4.441 10.946 1.00 87.81 100 ILE A C 1
ATOM 810 O O . ILE A 1 100 ? -14.061 4.107 11.292 1.00 87.81 100 ILE A O 1
ATOM 814 N N . LEU A 1 101 ? -16.210 4.522 11.813 1.00 87.38 101 LEU A N 1
ATOM 815 C CA . LEU A 1 101 ? -16.066 4.214 13.238 1.00 87.38 101 LEU A CA 1
ATOM 816 C C . LEU A 1 101 ? -15.571 2.785 13.452 1.00 87.38 101 LEU A C 1
ATOM 818 O O . LEU A 1 101 ? -14.619 2.569 14.198 1.00 87.38 101 LEU A O 1
ATOM 822 N N . PHE A 1 102 ? -16.159 1.821 12.746 1.00 85.88 102 PHE A N 1
ATOM 823 C CA . PHE A 1 102 ? -15.770 0.420 12.821 1.00 85.88 102 PHE A CA 1
ATOM 824 C C . PHE A 1 102 ? -14.300 0.204 12.437 1.00 85.88 102 PHE A C 1
ATOM 826 O O . PHE A 1 102 ? -13.570 -0.477 13.158 1.00 85.88 102 PHE A O 1
ATOM 833 N N . MET A 1 103 ? -13.833 0.826 11.351 1.00 84.44 103 MET A N 1
ATOM 834 C CA . MET A 1 103 ? -12.431 0.755 10.930 1.00 84.44 103 MET A CA 1
ATOM 835 C C . MET A 1 103 ? -11.483 1.336 11.986 1.00 84.44 103 MET A C 1
ATOM 837 O O . MET A 1 103 ? -10.466 0.717 12.304 1.00 84.44 103 MET A O 1
ATOM 841 N N . ILE A 1 104 ? -11.829 2.484 12.579 1.00 84.50 104 ILE A N 1
ATOM 842 C CA . ILE A 1 104 ? -11.040 3.100 13.656 1.00 84.50 104 ILE A CA 1
ATOM 843 C C . ILE A 1 104 ? -10.993 2.177 14.880 1.00 84.50 104 ILE A C 1
ATOM 845 O O . ILE A 1 104 ? -9.914 1.933 15.424 1.00 84.50 104 ILE A O 1
ATOM 849 N N . THR A 1 105 ? -12.135 1.616 15.288 1.00 81.44 105 THR A N 1
ATOM 850 C CA . THR A 1 105 ? -12.225 0.699 16.431 1.00 81.44 105 THR A CA 1
ATOM 851 C C . THR A 1 105 ? -11.389 -0.559 16.217 1.00 81.44 105 THR A C 1
ATOM 853 O O . THR A 1 105 ? -10.630 -0.927 17.109 1.00 81.44 105 THR A O 1
ATOM 856 N N . VAL A 1 106 ? -11.474 -1.204 15.048 1.00 80.75 106 VAL A N 1
ATOM 857 C CA . VAL A 1 106 ? -10.694 -2.415 14.744 1.00 80.75 106 VAL A CA 1
ATOM 858 C C . VAL A 1 106 ? -9.195 -2.113 14.736 1.00 80.75 106 VAL A C 1
ATOM 860 O O . VAL A 1 106 ? -8.427 -2.880 15.315 1.00 80.75 106 VAL A O 1
ATOM 863 N N . CYS A 1 107 ? -8.770 -0.993 14.145 1.00 77.44 107 CYS A N 1
ATOM 864 C CA . CYS A 1 107 ? -7.369 -0.572 14.173 1.00 77.44 107 CYS A CA 1
ATOM 865 C C . CYS A 1 107 ? -6.883 -0.324 15.608 1.00 77.44 107 CYS A C 1
ATOM 867 O O . CYS A 1 107 ? -5.823 -0.818 15.990 1.00 77.44 107 CYS A O 1
ATOM 869 N N . PHE A 1 108 ? -7.665 0.386 16.426 1.00 79.31 108 PHE A N 1
ATOM 870 C CA . PHE A 1 108 ? -7.317 0.657 17.822 1.00 79.31 108 PHE A CA 1
ATOM 871 C C . PHE A 1 108 ? -7.242 -0.626 18.662 1.00 79.31 108 PHE A C 1
ATOM 873 O O . PHE A 1 108 ? -6.265 -0.839 19.385 1.00 79.31 108 PHE A O 1
ATOM 880 N N . LEU A 1 109 ? -8.229 -1.519 18.522 1.00 74.94 109 LEU A N 1
ATOM 881 C CA . LEU A 1 109 ? -8.219 -2.825 19.177 1.00 74.94 109 LEU A CA 1
ATOM 882 C C . LEU A 1 109 ? -7.003 -3.633 18.747 1.00 74.94 109 LEU A C 1
ATOM 884 O O . LEU A 1 109 ? -6.317 -4.184 19.598 1.00 74.94 109 LEU A O 1
ATOM 888 N N . ALA A 1 110 ? -6.705 -3.692 17.453 1.00 71.50 110 ALA A N 1
ATOM 889 C CA . ALA A 1 110 ? -5.561 -4.439 16.967 1.00 71.50 110 ALA A CA 1
ATOM 890 C C . ALA A 1 110 ? -4.243 -3.883 17.508 1.00 71.50 110 ALA A C 1
ATOM 892 O O . ALA A 1 110 ? -3.387 -4.671 17.878 1.00 71.50 110 ALA A O 1
ATOM 893 N N . PHE A 1 111 ? -4.079 -2.566 17.639 1.00 67.88 111 PHE A N 1
ATOM 894 C CA . PHE A 1 111 ? -2.879 -1.992 18.249 1.00 67.88 111 PHE A CA 1
ATOM 895 C C . PHE A 1 111 ? -2.751 -2.291 19.749 1.00 67.88 111 PHE A C 1
ATOM 897 O O . PHE A 1 111 ? -1.659 -2.623 20.208 1.00 67.88 111 PHE A O 1
ATOM 904 N N . HIS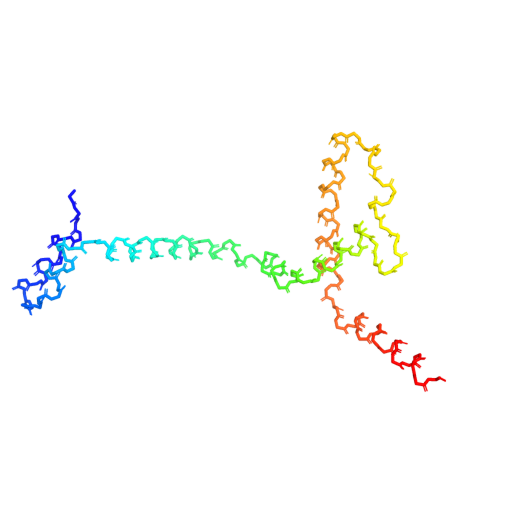 A 1 112 ? -3.841 -2.184 20.515 1.00 66.62 112 HIS A N 1
ATOM 905 C CA . HIS A 1 112 ? -3.807 -2.321 21.977 1.00 66.62 112 HIS A CA 1
ATOM 906 C C . HIS A 1 112 ? -3.890 -3.785 22.453 1.00 66.62 112 HIS A C 1
ATOM 908 O O . HIS A 1 112 ? -3.262 -4.163 23.440 1.00 66.62 112 HIS A O 1
ATOM 914 N N . TYR A 1 113 ? -4.621 -4.638 21.729 1.00 59.00 113 TYR A N 1
ATOM 915 C CA . TYR A 1 113 ? -4.770 -6.073 22.004 1.00 59.00 113 TYR A CA 1
ATOM 916 C C . TYR A 1 113 ? -3.767 -6.953 21.242 1.00 59.00 113 TYR A C 1
ATOM 918 O O . TYR A 1 113 ? -3.784 -8.173 21.413 1.00 59.00 113 TYR A O 1
ATOM 926 N N . ALA A 1 114 ? -2.833 -6.378 20.471 1.00 55.25 114 ALA A N 1
ATOM 927 C CA . ALA A 1 114 ? -1.740 -7.092 19.796 1.00 55.25 114 ALA A CA 1
ATOM 928 C C . ALA A 1 114 ? -0.668 -7.695 20.741 1.00 55.25 114 ALA A C 1
ATOM 930 O O . ALA A 1 114 ? 0.511 -7.787 20.391 1.00 55.25 114 ALA A O 1
ATOM 931 N N . LYS A 1 115 ? -1.074 -8.234 21.895 1.00 55.62 115 LYS A N 1
ATOM 932 C CA . LYS A 1 115 ? -0.409 -9.389 22.516 1.00 55.62 115 LYS A CA 1
ATOM 933 C C . LYS A 1 115 ? -1.227 -10.664 22.220 1.00 55.62 115 LYS A C 1
ATOM 935 O O . LYS A 1 115 ? -1.733 -11.284 23.153 1.00 55.62 115 LYS A O 1
ATOM 940 N N . PRO A 1 116 ? -1.373 -11.097 20.948 1.00 52.91 116 PRO A N 1
ATOM 941 C CA . PRO A 1 116 ? -2.142 -12.296 20.611 1.00 52.91 116 PRO A CA 1
ATOM 942 C C . PRO A 1 116 ? -1.560 -13.554 21.268 1.00 52.91 116 PRO A C 1
ATOM 944 O O . PRO A 1 116 ? -2.310 -14.482 21.558 1.00 52.91 116 PRO A O 1
ATOM 947 N N . ASN A 1 117 ? -0.260 -13.559 21.591 1.00 52.31 117 ASN A N 1
ATOM 948 C CA . ASN A 1 117 ? 0.389 -14.690 22.249 1.00 52.31 117 ASN A CA 1
ATOM 949 C C . ASN A 1 117 ? -0.252 -15.068 23.583 1.00 52.31 117 ASN A C 1
ATOM 951 O O . ASN A 1 117 ? -0.251 -16.242 23.901 1.00 52.31 117 ASN A O 1
ATOM 955 N N . THR A 1 118 ? -0.818 -14.145 24.363 1.00 55.56 118 THR A N 1
ATOM 956 C CA . THR A 1 118 ? -1.436 -14.533 25.643 1.00 55.56 118 THR A CA 1
ATOM 957 C C . THR A 1 118 ? -2.882 -14.978 25.466 1.00 55.56 118 THR A C 1
ATOM 959 O O . THR A 1 118 ? -3.298 -15.949 26.089 1.00 55.56 118 THR A O 1
ATOM 962 N N . PHE A 1 119 ? -3.654 -14.331 24.590 1.00 58.03 119 PHE A N 1
ATOM 963 C CA . PHE A 1 119 ? -5.060 -14.684 24.371 1.00 58.03 119 PHE A CA 1
ATOM 964 C C . PHE A 1 119 ? -5.223 -16.000 23.605 1.00 58.03 119 PHE A C 1
ATOM 966 O O . PHE A 1 119 ? -5.988 -16.862 24.033 1.00 58.03 119 PHE A O 1
ATOM 973 N N . VAL A 1 120 ? -4.470 -16.186 22.517 1.00 58.81 120 VAL A N 1
ATOM 974 C CA . VAL A 1 120 ? -4.492 -17.424 21.725 1.00 58.81 120 VAL A CA 1
ATOM 975 C C . VAL A 1 120 ? -3.969 -18.588 22.562 1.00 58.81 120 VAL A C 1
ATOM 977 O O . VAL A 1 120 ? -4.607 -19.634 22.606 1.00 58.81 120 VAL A O 1
ATOM 980 N N . TYR A 1 121 ? -2.880 -18.390 23.310 1.00 58.75 121 TYR A N 1
ATOM 981 C CA . TYR A 1 121 ? -2.356 -19.417 24.211 1.00 58.75 121 TYR A CA 1
ATOM 982 C C . TYR A 1 121 ? -3.348 -19.767 25.323 1.00 58.75 121 TYR A C 1
ATOM 984 O O . TYR A 1 121 ? -3.530 -20.941 25.626 1.00 58.75 121 TYR A O 1
ATOM 992 N N . ASN A 1 122 ? -4.059 -18.785 25.882 1.00 64.44 122 ASN A N 1
ATOM 993 C CA . ASN A 1 122 ? -5.079 -19.037 26.901 1.00 64.44 122 ASN A CA 1
AT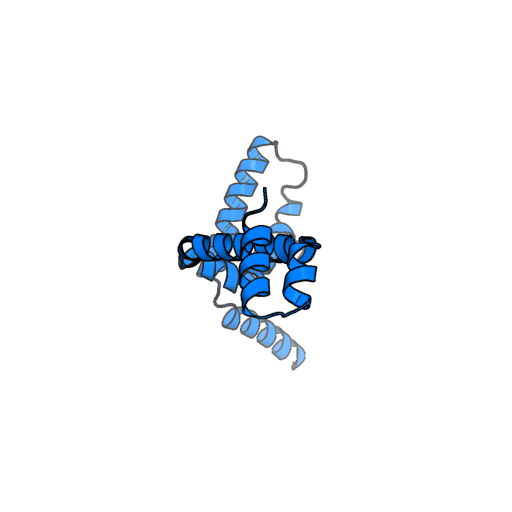OM 994 C C . ASN A 1 122 ? -6.332 -19.722 26.338 1.00 64.44 122 ASN A C 1
ATOM 996 O O . ASN A 1 122 ? -6.925 -20.540 27.040 1.00 64.44 122 ASN A O 1
ATOM 1000 N N . LEU A 1 123 ? -6.735 -19.430 25.094 1.00 69.25 123 LEU A N 1
ATOM 1001 C CA . LEU A 1 123 ? -7.828 -20.145 24.428 1.00 69.25 123 LEU A CA 1
ATOM 1002 C C . LEU A 1 123 ? -7.436 -21.588 24.123 1.00 69.25 123 LEU A C 1
ATOM 1004 O O . LEU A 1 123 ? -8.162 -22.495 24.509 1.00 69.25 123 LEU A O 1
ATOM 1008 N N . ILE A 1 124 ? -6.275 -21.794 23.494 1.00 70.19 124 ILE A N 1
ATOM 1009 C CA . ILE A 1 124 ? -5.749 -23.125 23.173 1.00 70.19 124 ILE A CA 1
ATOM 1010 C C . ILE A 1 124 ? -5.588 -23.940 24.456 1.00 70.19 124 ILE A C 1
ATOM 1012 O O . ILE A 1 124 ? -6.038 -25.080 24.512 1.00 70.19 124 ILE A O 1
ATOM 1016 N N . ARG A 1 125 ? -5.038 -23.344 25.520 1.00 70.12 125 ARG A N 1
ATOM 1017 C CA . ARG A 1 125 ? -4.925 -23.987 26.832 1.00 70.12 125 ARG A CA 1
ATOM 1018 C C . ARG A 1 125 ? -6.289 -24.359 27.410 1.00 70.12 125 ARG A C 1
ATOM 1020 O O . ARG A 1 125 ? -6.458 -25.496 27.825 1.00 70.12 125 ARG A O 1
ATOM 1027 N N . LYS A 1 126 ? -7.283 -23.462 27.370 1.00 70.31 126 LYS A N 1
ATOM 1028 C CA . LYS A 1 126 ? -8.654 -23.784 27.810 1.00 70.31 126 LYS A CA 1
ATOM 1029 C C . LYS A 1 126 ? -9.279 -24.921 27.004 1.00 70.31 126 LYS A C 1
ATOM 1031 O O . LYS A 1 126 ? -10.017 -25.720 27.570 1.00 70.31 126 LYS A O 1
ATOM 1036 N N . THR A 1 127 ? -9.022 -24.988 25.701 1.00 69.06 127 THR A N 1
ATOM 1037 C CA . THR A 1 127 ? -9.549 -26.054 24.842 1.00 69.06 127 THR A CA 1
ATOM 1038 C C . THR A 1 127 ? -8.846 -27.386 25.102 1.00 69.06 127 THR A C 1
ATOM 1040 O O . THR A 1 127 ? -9.525 -28.403 25.186 1.00 69.06 127 THR A O 1
ATOM 1043 N N . ILE A 1 128 ? -7.523 -27.383 25.296 1.00 76.69 128 ILE A N 1
ATOM 1044 C CA . ILE A 1 128 ? -6.730 -28.576 25.629 1.00 76.69 128 ILE A CA 1
ATOM 1045 C C . ILE A 1 128 ? -7.093 -29.111 27.018 1.00 76.69 128 ILE A C 1
ATOM 1047 O O . ILE A 1 128 ? -7.332 -30.306 27.159 1.00 76.69 128 ILE A O 1
ATOM 1051 N N . ASP A 1 129 ? -7.201 -28.245 28.028 1.00 70.25 129 ASP A N 1
ATOM 1052 C CA . ASP A 1 129 ? -7.563 -28.653 29.392 1.00 70.25 129 ASP A CA 1
ATOM 1053 C C . ASP A 1 129 ? -8.989 -29.228 29.451 1.00 70.25 129 ASP A C 1
ATOM 1055 O O . ASP A 1 129 ? -9.251 -30.152 30.214 1.00 70.25 129 ASP A O 1
ATOM 1059 N N . LYS A 1 130 ? -9.903 -28.749 28.595 1.00 67.12 130 LYS A N 1
ATOM 1060 C CA . LYS A 1 130 ? -1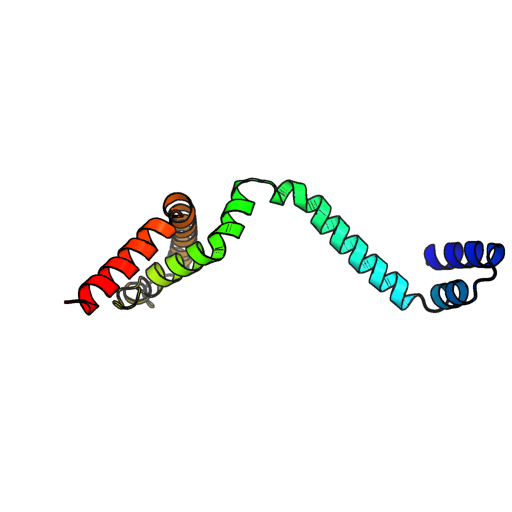1.258 -29.309 28.461 1.00 67.12 130 LYS A CA 1
ATOM 1061 C C . LYS A 1 130 ? -11.290 -30.665 27.744 1.00 67.12 130 LYS A C 1
ATOM 1063 O O . LYS A 1 130 ? -12.257 -31.393 27.901 1.00 67.12 130 LYS A O 1
ATOM 1068 N N . PHE A 1 131 ? -10.275 -30.981 26.940 1.00 65.69 131 PHE A N 1
ATOM 1069 C CA . PHE A 1 131 ? -10.164 -32.256 26.219 1.00 65.69 131 PHE A CA 1
ATOM 1070 C C . PHE A 1 131 ? -9.378 -33.319 27.002 1.00 65.69 131 PHE A C 1
ATOM 1072 O O . PHE A 1 131 ? -9.413 -34.493 26.648 1.00 65.69 131 PHE A O 1
ATOM 1079 N N . LYS A 1 132 ? -8.632 -32.902 28.033 1.00 52.94 132 LYS A N 1
ATOM 1080 C CA . LYS A 1 132 ? -7.838 -33.777 28.907 1.00 52.94 132 LYS A CA 1
ATOM 1081 C C . LYS A 1 132 ? -8.614 -34.258 30.148 1.00 52.94 132 LYS A C 1
ATOM 1083 O O . LYS A 1 132 ? -8.100 -35.104 30.874 1.00 52.94 132 LYS A O 1
ATOM 1088 N N . ASN A 1 133 ? -9.815 -33.727 30.374 1.00 45.09 133 ASN A N 1
ATOM 1089 C CA . ASN A 1 133 ? -10.749 -34.114 31.436 1.00 45.09 133 ASN A CA 1
ATOM 1090 C C . ASN A 1 133 ? -11.938 -34.869 30.838 1.00 45.09 133 ASN A C 1
ATOM 1092 O O . ASN A 1 133 ? -12.462 -35.765 31.528 1.00 45.09 133 ASN A O 1
#

Organism: NCBI:txid425498

pLDDT: mean 73.65, std 10.84, range [44.62, 94.56]

Sequence (133 aa):
MFCSSWLLLEIYSLTDFELLKQSANYNYLFTRLGNVLLLLGVFYALERVSKQSIISKIGEKTLSIYVIHFILLYGSFTGFGLKRYLNKSLEPYEAIIGAILFMITVCFLAFHYAKPNTFVYNLIRKTIDKFKN

Secondary structure (DSSP, 8-state):
--HHHHHHHHHHHHH--HHHHHHHHSTHHHHHHHHHHHHHHHHHHHHHHHTSHHHHHHHHTHHHHHHHHHHHHH-STT---HHHHSSS---HHHHHHHHHHHHHHHHHHHHHH--HHHHHHHHHHHHHHHH--

Radius of gyration: 27.34 Å; chains: 1; bounding box: 66×44×63 Å

Foldseek 3Di:
DDPQLVVLVVVCVVVVDVVSNVCSVVVPVVVVVVVVVVVVVVVVVCVVVCPPPLNVLCVVLVVVLVVLLCCAAQNPPVRPHPCVVPPPPDDPVRVVVVVVVSSVVSSVCSNVVVPVVVVVVVVVVVVVVVVVD